Protein AF-A0AAV0Y710-F1 (afdb_monomer_lite)

Radius of gyration: 23.38 Å; chains: 1; bounding box: 49×40×57 Å

Organism: NCBI:txid13131

Secondary structure (DSSP, 8-state):
--PPPPSS-HHHHS------TTSPPPHHHHHHHHHHHHHHHHHHHHHHTT--PPP--TT-EEEEE----TTSS-SSGGGTS-SEEEEEEP--------

pLDDT: mean 75.5, std 13.5, range [42.09, 94.19]

Sequence (98 aa):
MFGEKPKLSITRLINFPKGDPNEAEPKIIQIVMKRSKKKSELRNAYKDRDKKFPQYSVGDSILVKEHRLSSAEDKETHKLFLLYHEPYIIQKCIPTTQ

Foldseek 3Di:
DDDDDDPDDPCNVDDDPPDDPPDPDPVVVVVVVVVVVVVVVVVVCVVCVPDDDDDDDQFDWDWDFDDDDPPDDDPVCVVPDDRTDDTDGHHDDDDDDD

Structure (mmCIF, N/CA/C/O backbone):
data_AF-A0AAV0Y710-F1
#
_entry.id   AF-A0AAV0Y710-F1
#
loop_
_atom_site.group_PDB
_atom_site.id
_atom_site.type_symbol
_atom_site.label_atom_id
_atom_site.label_alt_id
_atom_site.label_comp_id
_atom_site.label_asym_id
_atom_site.label_entity_id
_atom_site.label_seq_id
_atom_site.pdbx_PDB_ins_code
_atom_site.Cartn_x
_atom_site.Cartn_y
_atom_site.Cartn_z
_atom_site.occupancy
_atom_site.B_iso_or_equiv
_atom_site.auth_seq_id
_atom_site.auth_comp_id
_atom_site.auth_asym_id
_atom_site.auth_atom_id
_atom_site.pdbx_PDB_model_num
ATOM 1 N N . MET A 1 1 ? -35.325 -1.982 -24.513 1.00 42.09 1 MET A N 1
ATOM 2 C CA . MET A 1 1 ? -34.921 -2.386 -25.875 1.00 42.09 1 MET A CA 1
ATOM 3 C C . MET A 1 1 ? -33.565 -3.057 -25.772 1.00 42.09 1 MET A C 1
ATOM 5 O O . MET A 1 1 ? -32.622 -2.410 -25.339 1.00 42.09 1 MET A O 1
ATOM 9 N N . PHE A 1 2 ? -33.483 -4.357 -26.047 1.00 52.84 2 PHE A N 1
ATOM 10 C CA . PHE A 1 2 ? -32.220 -5.095 -25.992 1.00 52.84 2 PHE A CA 1
ATOM 11 C C . PHE A 1 2 ? -31.524 -4.952 -27.348 1.00 52.84 2 PHE A C 1
ATOM 13 O O . PHE A 1 2 ? -32.077 -5.372 -28.359 1.00 52.84 2 PHE A O 1
ATOM 20 N N . GLY A 1 3 ? -30.359 -4.301 -27.374 1.00 60.81 3 GLY A N 1
ATOM 21 C CA . GLY A 1 3 ? -29.568 -4.143 -28.593 1.00 60.81 3 GLY A CA 1
ATOM 22 C C . GLY A 1 3 ? -29.102 -5.500 -29.119 1.00 60.81 3 GLY A C 1
ATOM 23 O O . GLY A 1 3 ? -28.619 -6.336 -28.350 1.00 60.81 3 GLY A O 1
ATOM 24 N N . GLU A 1 4 ? -29.270 -5.732 -30.419 1.00 73.38 4 GLU A N 1
ATOM 25 C CA . GLU A 1 4 ? -28.800 -6.950 -31.075 1.00 73.38 4 GLU A CA 1
ATOM 26 C C . GLU A 1 4 ? -27.284 -7.096 -30.904 1.00 73.38 4 GLU A C 1
ATOM 28 O O . GLU A 1 4 ? -26.519 -6.145 -31.080 1.00 73.38 4 GLU A O 1
ATOM 33 N N . LYS A 1 5 ? -26.829 -8.305 -30.555 1.00 68.00 5 LYS A N 1
ATOM 34 C CA . LYS A 1 5 ? -25.394 -8.580 -30.446 1.00 68.00 5 LYS A CA 1
ATOM 35 C C . LYS A 1 5 ? -24.765 -8.468 -31.841 1.00 68.00 5 LYS A C 1
ATOM 37 O O . LYS A 1 5 ? -25.269 -9.101 -32.772 1.00 68.00 5 LYS A O 1
ATOM 42 N N . PRO A 1 6 ? -23.668 -7.710 -32.009 1.00 71.12 6 PRO A N 1
ATOM 43 C CA . PRO A 1 6 ? -23.032 -7.555 -33.310 1.00 71.12 6 PRO A CA 1
ATOM 44 C C . PRO A 1 6 ? -22.614 -8.923 -33.868 1.00 71.12 6 PRO A C 1
ATOM 46 O O . PRO A 1 6 ? -21.975 -9.720 -33.181 1.00 71.12 6 PRO A O 1
ATOM 49 N N . LYS A 1 7 ? -22.976 -9.195 -35.131 1.00 69.50 7 LYS A N 1
ATOM 50 C CA . LYS A 1 7 ? -22.723 -10.479 -35.823 1.00 69.50 7 LYS A CA 1
ATOM 51 C C . LYS A 1 7 ? -21.233 -10.805 -36.002 1.00 69.50 7 LYS A C 1
ATOM 53 O O . LYS A 1 7 ? -20.881 -11.950 -36.285 1.00 69.50 7 LYS A O 1
ATOM 58 N N . LEU A 1 8 ? -20.358 -9.812 -35.858 1.00 67.31 8 LEU A N 1
ATOM 59 C CA . LEU A 1 8 ? -18.917 -9.943 -36.038 1.00 67.31 8 LEU A CA 1
ATOM 60 C C . LEU A 1 8 ? -18.230 -9.860 -34.675 1.00 67.31 8 LEU A C 1
ATOM 62 O O . LEU A 1 8 ? -18.206 -8.804 -34.046 1.00 67.31 8 LEU A O 1
ATOM 66 N N . SER A 1 9 ? -17.665 -10.977 -34.214 1.00 70.81 9 SER A N 1
ATOM 67 C CA . SER A 1 9 ? -16.773 -10.961 -33.058 1.00 70.81 9 SER A CA 1
ATOM 68 C C . SER A 1 9 ? -15.425 -10.372 -33.477 1.00 70.81 9 SER A C 1
ATOM 70 O O . SER A 1 9 ? -14.903 -10.697 -34.542 1.00 70.81 9 SER A O 1
ATOM 72 N N . ILE A 1 10 ? -14.832 -9.528 -32.630 1.00 67.56 10 ILE A N 1
ATOM 73 C CA . ILE A 1 10 ? -13.495 -8.939 -32.851 1.00 67.56 10 ILE A CA 1
ATOM 74 C C . ILE A 1 10 ? -12.442 -10.006 -33.185 1.00 67.56 10 ILE A C 1
ATOM 76 O O . ILE A 1 10 ? -11.578 -9.793 -34.030 1.00 67.56 10 ILE A O 1
ATOM 80 N N . THR A 1 11 ? -12.578 -11.194 -32.599 1.00 67.38 11 THR A N 1
ATOM 81 C CA . THR A 1 11 ? -11.746 -12.372 -32.871 1.00 67.38 11 THR A CA 1
ATOM 82 C C . THR A 1 11 ? -11.800 -12.881 -34.312 1.00 67.38 11 THR A C 1
ATOM 84 O O . THR A 1 11 ? -10.870 -13.558 -34.726 1.00 67.38 11 THR A O 1
ATOM 87 N N . ARG A 1 12 ? -12.855 -12.583 -35.084 1.00 69.31 12 ARG A N 1
ATOM 88 C CA . ARG A 1 12 ? -12.932 -12.898 -36.525 1.00 69.31 12 ARG A CA 1
ATOM 89 C C . ARG A 1 12 ? -12.343 -11.800 -37.408 1.00 69.31 12 ARG A C 1
ATOM 91 O O . ARG A 1 12 ? -11.999 -12.073 -38.549 1.00 69.31 12 ARG A O 1
ATOM 98 N N . LEU A 1 13 ? -12.271 -10.569 -36.902 1.00 73.25 13 LEU A N 1
ATOM 99 C CA . LEU A 1 13 ? -11.770 -9.412 -37.650 1.00 73.25 13 LEU A CA 1
ATOM 100 C C . LEU A 1 13 ? -10.248 -9.280 -37.553 1.00 73.25 13 LEU A C 1
ATOM 102 O O . LEU A 1 13 ? -9.635 -8.651 -38.410 1.00 73.25 13 LEU A O 1
ATOM 106 N N . ILE A 1 14 ? -9.640 -9.864 -36.519 1.00 73.50 14 ILE A N 1
ATOM 107 C CA . ILE A 1 14 ? -8.209 -9.752 -36.252 1.00 73.50 14 ILE A CA 1
ATOM 108 C C . ILE A 1 14 ? -7.623 -11.156 -36.129 1.00 73.50 14 ILE A C 1
ATOM 110 O O . ILE A 1 14 ? -7.959 -11.907 -35.213 1.00 73.50 14 ILE A O 1
ATOM 114 N N . ASN A 1 15 ? -6.710 -11.494 -37.039 1.00 72.62 15 ASN A N 1
ATOM 115 C CA . ASN A 1 15 ? -5.884 -12.686 -36.907 1.00 72.62 15 ASN A CA 1
ATOM 116 C C . ASN A 1 15 ? -4.818 -12.417 -35.846 1.00 72.62 15 ASN A C 1
ATOM 118 O O . ASN A 1 15 ? -3.792 -11.797 -36.125 1.00 72.62 15 ASN A O 1
ATOM 122 N N . PHE A 1 16 ? -5.064 -12.876 -34.621 1.00 68.44 16 PHE A N 1
ATOM 123 C CA . PHE A 1 16 ? -4.013 -12.917 -33.615 1.00 68.44 16 PHE A CA 1
ATOM 124 C C . PHE A 1 16 ? -2.944 -13.922 -34.061 1.00 68.44 16 PHE A C 1
ATOM 126 O O . PHE A 1 16 ? -3.302 -15.019 -34.509 1.00 68.44 16 PHE A O 1
ATOM 133 N N . PRO A 1 17 ? -1.648 -13.576 -33.967 1.00 70.75 17 PRO A N 1
ATOM 134 C CA . PRO A 1 17 ? -0.595 -14.535 -34.248 1.00 70.75 17 PRO A CA 1
ATOM 135 C C . PRO A 1 17 ? -0.794 -15.738 -33.324 1.00 70.75 17 PRO A C 1
ATOM 137 O O . PRO A 1 17 ? -0.895 -15.590 -32.105 1.00 70.75 17 PRO A O 1
ATOM 140 N N . LYS A 1 18 ? -0.911 -16.929 -33.916 1.00 68.06 18 LYS A N 1
ATOM 141 C CA . LYS A 1 18 ? -0.930 -18.187 -33.172 1.00 68.06 18 LYS A CA 1
ATOM 142 C C . LYS A 1 18 ? 0.491 -18.397 -32.662 1.00 68.06 18 LYS A C 1
ATOM 144 O O . LYS A 1 18 ? 1.310 -18.952 -33.380 1.00 68.06 18 LYS A O 1
ATOM 149 N N . GLY A 1 19 ? 0.798 -17.848 -31.489 1.00 61.56 19 GLY A N 1
ATOM 150 C CA . GLY A 1 19 ? 2.077 -18.094 -30.838 1.00 61.56 19 GLY A CA 1
ATOM 151 C C . GLY A 1 19 ? 2.207 -19.589 -30.587 1.00 61.56 19 GLY A C 1
ATOM 152 O O . GLY A 1 19 ? 1.300 -20.190 -30.005 1.00 61.56 19 GLY A O 1
ATOM 153 N N . ASP A 1 20 ? 3.291 -20.190 -31.064 1.00 66.12 20 ASP A N 1
ATOM 154 C CA . ASP A 1 20 ? 3.622 -21.560 -30.699 1.00 66.12 20 ASP A CA 1
ATOM 155 C C . ASP A 1 20 ? 3.906 -21.553 -29.185 1.00 66.12 20 ASP A C 1
ATOM 157 O O . ASP A 1 20 ? 4.747 -20.768 -28.738 1.00 66.12 20 ASP A O 1
ATOM 161 N N . PRO A 1 21 ? 3.236 -22.364 -28.346 1.00 62.66 21 PRO A N 1
ATOM 162 C CA . PRO A 1 21 ? 3.485 -22.374 -26.900 1.00 62.66 21 PRO A CA 1
ATOM 163 C C . PRO A 1 21 ? 4.925 -22.778 -26.539 1.00 62.66 21 PRO A C 1
ATOM 165 O O . PRO A 1 21 ? 5.330 -22.640 -25.388 1.00 62.66 21 PRO A O 1
ATOM 168 N N . ASN A 1 22 ? 5.687 -23.276 -27.519 1.00 58.72 22 ASN A N 1
ATOM 169 C CA . ASN A 1 22 ? 7.087 -23.665 -27.402 1.00 58.72 22 ASN A CA 1
ATOM 170 C C . ASN A 1 22 ? 8.068 -22.599 -27.935 1.00 58.72 22 ASN A C 1
ATOM 172 O O . ASN A 1 22 ? 9.284 -22.785 -27.857 1.00 58.72 22 ASN A O 1
ATOM 176 N N . GLU A 1 23 ? 7.571 -21.490 -28.490 1.00 63.94 23 GLU A N 1
ATOM 177 C CA . GLU A 1 23 ? 8.412 -20.396 -28.966 1.00 63.94 23 GLU A CA 1
ATOM 178 C C . GLU A 1 23 ? 8.809 -19.525 -27.769 1.00 63.94 23 GLU A C 1
ATOM 180 O O . GLU A 1 23 ? 7.979 -18.872 -27.134 1.00 63.94 23 GLU A O 1
ATOM 185 N N . ALA A 1 24 ? 10.094 -19.554 -27.407 1.00 64.69 24 ALA A N 1
ATOM 186 C CA . ALA A 1 24 ? 10.609 -18.738 -26.316 1.00 64.69 24 ALA A CA 1
ATOM 187 C C . ALA A 1 24 ? 10.268 -17.262 -26.566 1.00 64.69 24 ALA A C 1
ATOM 189 O O . ALA A 1 24 ? 10.583 -16.734 -27.636 1.00 64.69 24 ALA A O 1
ATOM 190 N N . GLU A 1 25 ? 9.661 -16.593 -25.574 1.00 63.75 25 GLU A N 1
ATOM 191 C CA . GLU A 1 25 ? 9.324 -15.172 -25.689 1.00 63.75 25 GLU A CA 1
ATOM 192 C C . GLU A 1 25 ? 10.528 -14.388 -26.230 1.00 63.75 25 GLU A C 1
ATOM 194 O O . GLU A 1 25 ? 11.642 -14.534 -25.700 1.00 63.75 25 GLU A O 1
ATOM 199 N N . PRO A 1 26 ? 10.346 -13.545 -27.262 1.00 69.00 26 PRO A N 1
ATOM 200 C CA . PRO A 1 26 ? 11.453 -12.821 -27.857 1.00 69.00 26 PRO A CA 1
ATOM 201 C C . PRO A 1 26 ? 12.179 -12.037 -26.764 1.00 69.00 26 PRO A C 1
ATOM 203 O O . PRO A 1 26 ? 11.554 -11.337 -25.966 1.00 69.00 26 PRO A O 1
ATOM 206 N N . LYS A 1 27 ? 13.516 -12.139 -26.728 1.00 71.06 27 LYS A N 1
ATOM 207 C CA . LYS A 1 27 ? 14.390 -11.569 -25.677 1.00 71.06 27 LYS A CA 1
ATOM 208 C C . LYS A 1 27 ? 14.047 -10.116 -25.308 1.00 71.06 27 LYS A C 1
ATOM 210 O O . LYS A 1 27 ? 14.244 -9.702 -24.168 1.00 71.06 27 LYS A O 1
ATOM 215 N N . ILE A 1 28 ? 13.509 -9.349 -26.257 1.00 75.38 28 ILE A N 1
ATOM 216 C CA . ILE A 1 28 ? 13.032 -7.974 -26.075 1.00 75.38 28 ILE A CA 1
ATOM 217 C C . ILE A 1 28 ? 11.893 -7.891 -25.043 1.00 75.38 28 ILE A C 1
ATOM 219 O O . ILE A 1 28 ? 11.964 -7.050 -24.148 1.00 75.38 28 ILE A O 1
ATOM 223 N N . ILE A 1 29 ? 10.884 -8.767 -25.112 1.00 79.25 29 ILE A N 1
ATOM 224 C CA . ILE A 1 29 ? 9.743 -8.790 -24.179 1.00 79.25 29 ILE A CA 1
ATOM 225 C C . ILE A 1 29 ? 10.237 -9.060 -22.756 1.00 79.25 29 ILE A C 1
ATOM 227 O O . ILE A 1 29 ? 9.934 -8.295 -21.837 1.00 79.25 29 ILE A O 1
ATOM 231 N N . GLN A 1 30 ? 11.118 -10.047 -22.590 1.00 79.44 30 GLN A N 1
ATOM 232 C CA . GLN A 1 30 ? 11.720 -10.361 -21.293 1.00 79.44 30 GLN A CA 1
ATOM 233 C C . GLN A 1 30 ? 12.520 -9.181 -20.716 1.00 79.44 30 GLN A C 1
ATOM 235 O O . GLN A 1 30 ? 12.460 -8.905 -19.514 1.00 79.44 30 GLN A O 1
ATOM 240 N N . ILE A 1 31 ? 13.264 -8.449 -21.555 1.00 84.88 31 ILE A N 1
ATOM 241 C CA . ILE A 1 31 ? 14.003 -7.247 -21.137 1.00 84.88 31 ILE A CA 1
ATOM 242 C C . ILE A 1 31 ? 13.039 -6.148 -20.681 1.00 84.88 31 ILE A C 1
ATOM 244 O O . ILE A 1 31 ? 13.271 -5.523 -19.642 1.00 84.88 31 ILE A O 1
ATOM 248 N N . VAL A 1 32 ? 11.961 -5.907 -21.432 1.00 88.81 32 VAL A N 1
ATOM 249 C CA . VAL A 1 32 ? 10.946 -4.901 -21.087 1.00 88.81 32 VAL A CA 1
ATOM 250 C C . VAL A 1 32 ? 10.266 -5.261 -19.767 1.00 88.81 32 VAL A C 1
ATOM 252 O O . VAL A 1 32 ? 10.195 -4.410 -18.880 1.00 88.81 32 VAL A O 1
ATOM 255 N N . MET A 1 33 ? 9.866 -6.520 -19.577 1.00 86.50 33 MET A N 1
ATOM 256 C CA . MET A 1 33 ? 9.286 -7.010 -18.323 1.00 86.50 33 MET A CA 1
ATOM 257 C C . MET A 1 33 ? 10.219 -6.777 -17.131 1.00 86.50 33 MET A C 1
ATOM 259 O O . MET A 1 33 ? 9.813 -6.183 -16.129 1.00 86.50 33 MET A O 1
ATOM 263 N N . LYS A 1 34 ? 11.494 -7.170 -17.254 1.00 90.75 34 LYS A N 1
ATOM 264 C CA . LYS A 1 34 ? 12.502 -6.977 -16.198 1.00 90.75 34 LYS A CA 1
ATOM 265 C C . LYS A 1 34 ? 12.697 -5.499 -15.857 1.00 90.75 34 LYS A C 1
ATOM 267 O O . LYS A 1 34 ? 12.733 -5.134 -14.682 1.00 90.75 34 LYS A O 1
ATOM 272 N N . ARG A 1 35 ? 12.790 -4.626 -16.867 1.00 92.12 35 ARG A N 1
ATOM 273 C CA . ARG A 1 35 ? 12.944 -3.173 -16.669 1.00 92.12 35 ARG A CA 1
ATOM 274 C C . ARG A 1 35 ? 11.724 -2.560 -15.988 1.00 92.12 35 ARG A C 1
ATOM 276 O O . ARG A 1 35 ? 11.888 -1.743 -15.082 1.00 92.12 35 ARG A O 1
ATOM 283 N N . SER A 1 36 ? 10.523 -2.955 -16.400 1.00 91.56 36 SER A N 1
ATOM 284 C CA . SER A 1 36 ? 9.269 -2.489 -15.807 1.00 91.56 36 SER A CA 1
ATOM 285 C C . SER A 1 36 ? 9.155 -2.896 -14.342 1.00 91.56 36 SER A C 1
ATOM 287 O O . SER A 1 36 ? 8.869 -2.039 -13.502 1.00 91.56 36 SER A O 1
ATOM 289 N N . LYS A 1 37 ? 9.473 -4.158 -14.018 1.00 92.06 37 LYS A N 1
ATOM 290 C CA . LYS A 1 37 ? 9.498 -4.658 -12.638 1.00 92.06 37 LYS A CA 1
ATOM 291 C C . LYS A 1 37 ? 10.489 -3.867 -11.781 1.00 92.06 37 LYS A C 1
ATOM 293 O O . LYS A 1 37 ? 10.076 -3.259 -10.797 1.00 92.06 37 LYS A O 1
ATOM 298 N N . LYS A 1 38 ? 11.741 -3.731 -12.237 1.00 93.31 38 LYS A N 1
ATOM 299 C CA . LYS A 1 38 ? 12.787 -2.973 -11.528 1.00 93.31 38 LYS A CA 1
ATOM 300 C C . LYS A 1 38 ? 12.394 -1.515 -11.275 1.00 93.31 38 LYS A C 1
ATOM 302 O O . LYS A 1 38 ? 12.608 -0.986 -10.190 1.00 93.31 38 LYS A O 1
ATOM 307 N N . LYS A 1 39 ? 11.796 -0.841 -12.265 1.00 93.06 39 LYS A N 1
ATOM 308 C CA . LYS A 1 39 ? 11.301 0.535 -12.085 1.00 93.06 39 LYS A CA 1
ATOM 309 C C . LYS A 1 39 ? 10.163 0.606 -11.069 1.00 93.06 39 LYS A C 1
ATOM 311 O O . LYS A 1 39 ? 10.085 1.580 -10.326 1.00 93.06 39 LYS A O 1
ATOM 316 N N . SER A 1 40 ? 9.275 -0.386 -11.051 1.00 88.19 40 SER A N 1
ATOM 317 C CA . SER A 1 40 ? 8.192 -0.446 -10.071 1.00 88.19 40 SER A CA 1
ATOM 318 C C . SER A 1 40 ? 8.720 -0.650 -8.655 1.00 88.19 40 SER A C 1
ATOM 320 O O . SER A 1 40 ? 8.319 0.083 -7.757 1.00 88.19 40 SER A O 1
ATOM 322 N N . GLU A 1 41 ? 9.662 -1.574 -8.476 1.00 90.62 41 GLU A N 1
ATOM 323 C CA . GLU A 1 41 ? 10.336 -1.823 -7.198 1.00 90.62 41 GLU A CA 1
ATOM 324 C C . GLU A 1 41 ? 11.040 -0.565 -6.689 1.00 90.62 41 GLU A C 1
ATOM 326 O O . GLU A 1 41 ? 10.831 -0.174 -5.547 1.00 90.62 41 GLU A O 1
ATOM 331 N N . LEU A 1 42 ? 11.782 0.138 -7.554 1.00 92.31 42 LEU A N 1
ATOM 332 C CA . LEU A 1 42 ? 12.423 1.407 -7.197 1.00 92.31 42 LEU A CA 1
ATOM 333 C C . LEU A 1 42 ? 11.405 2.462 -6.753 1.00 92.31 42 LEU A C 1
ATOM 335 O O . LEU A 1 42 ? 11.598 3.105 -5.727 1.00 92.31 42 LEU A O 1
ATOM 339 N N . ARG A 1 43 ? 10.298 2.636 -7.489 1.00 88.50 43 ARG A N 1
ATOM 340 C CA . ARG A 1 43 ? 9.240 3.582 -7.093 1.00 88.50 43 ARG A CA 1
ATOM 341 C C . ARG A 1 43 ? 8.622 3.220 -5.747 1.00 88.50 43 ARG A C 1
ATOM 343 O O . ARG A 1 43 ? 8.323 4.126 -4.977 1.00 88.50 43 ARG A O 1
ATOM 350 N N . ASN A 1 44 ? 8.418 1.934 -5.477 1.00 87.19 44 ASN A N 1
ATOM 351 C CA . ASN A 1 44 ? 7.882 1.477 -4.199 1.00 87.19 44 ASN A CA 1
ATOM 352 C C . ASN A 1 44 ? 8.893 1.732 -3.074 1.00 87.19 44 ASN A C 1
ATOM 354 O O . ASN A 1 44 ? 8.544 2.372 -2.092 1.00 87.19 44 ASN A O 1
ATOM 358 N N . ALA A 1 45 ? 10.166 1.386 -3.277 1.00 87.50 45 ALA A N 1
ATOM 359 C CA . ALA A 1 45 ? 11.232 1.649 -2.314 1.00 87.50 45 ALA A CA 1
ATOM 360 C C . ALA A 1 45 ? 11.356 3.145 -1.972 1.00 87.50 45 ALA A C 1
ATOM 362 O O . ALA A 1 45 ? 11.444 3.501 -0.801 1.00 87.50 45 ALA A O 1
ATOM 363 N N . TYR A 1 46 ? 11.292 4.039 -2.967 1.00 87.69 46 TYR A N 1
ATOM 364 C CA . TYR A 1 46 ? 11.284 5.485 -2.712 1.00 87.69 46 TYR A CA 1
ATOM 365 C C . TYR A 1 46 ? 10.049 5.946 -1.941 1.00 87.69 46 TYR A C 1
ATOM 367 O O . TYR A 1 46 ? 10.163 6.797 -1.065 1.00 87.69 46 TYR A O 1
ATOM 375 N N . LYS A 1 47 ? 8.871 5.396 -2.257 1.00 83.62 47 LYS A N 1
ATOM 376 C CA . LYS A 1 47 ? 7.638 5.709 -1.530 1.00 83.62 47 LYS A CA 1
ATOM 377 C C . LYS A 1 47 ? 7.690 5.232 -0.083 1.00 83.62 47 LYS A C 1
ATOM 379 O O . LYS A 1 47 ? 7.052 5.859 0.753 1.00 83.62 47 LYS A O 1
ATOM 384 N N . ASP A 1 48 ? 8.387 4.138 0.194 1.00 87.69 48 ASP A N 1
ATOM 385 C CA . ASP A 1 48 ? 8.336 3.453 1.486 1.00 87.69 48 ASP A CA 1
ATOM 386 C C . ASP A 1 48 ? 9.532 3.769 2.39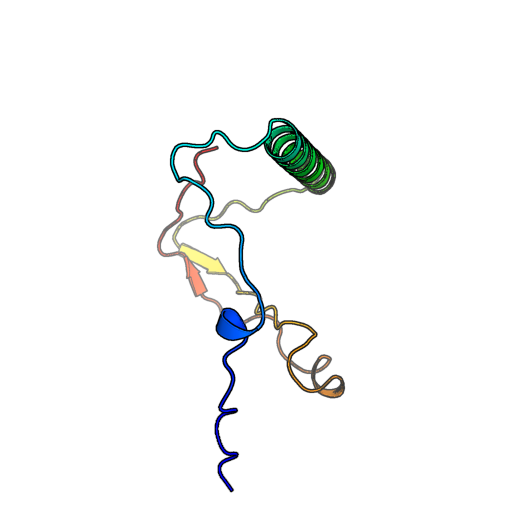5 1.00 87.69 48 ASP A C 1
ATOM 388 O O . ASP A 1 48 ? 9.465 3.473 3.584 1.00 87.69 48 ASP A O 1
ATOM 392 N N . ARG A 1 49 ? 10.576 4.431 1.871 1.00 83.38 49 ARG A N 1
ATOM 393 C CA . ARG A 1 49 ? 11.848 4.727 2.558 1.00 83.38 49 ARG A CA 1
ATOM 394 C C . ARG A 1 49 ? 11.694 5.284 3.977 1.00 83.38 49 ARG A C 1
ATOM 396 O O . ARG A 1 49 ? 12.427 4.858 4.860 1.00 83.38 49 ARG A O 1
ATOM 403 N N . ASP A 1 50 ? 10.738 6.187 4.187 1.00 83.62 50 ASP A N 1
ATOM 404 C CA . ASP A 1 50 ? 10.525 6.869 5.474 1.00 83.62 50 ASP A CA 1
ATOM 405 C C . ASP A 1 50 ? 9.129 6.604 6.064 1.00 83.62 50 ASP A C 1
ATOM 407 O O . ASP A 1 50 ? 8.680 7.289 6.987 1.00 83.62 50 ASP A O 1
ATOM 411 N N . LYS A 1 51 ? 8.402 5.613 5.532 1.00 84.25 51 LYS A N 1
ATOM 412 C CA . LYS A 1 51 ? 7.07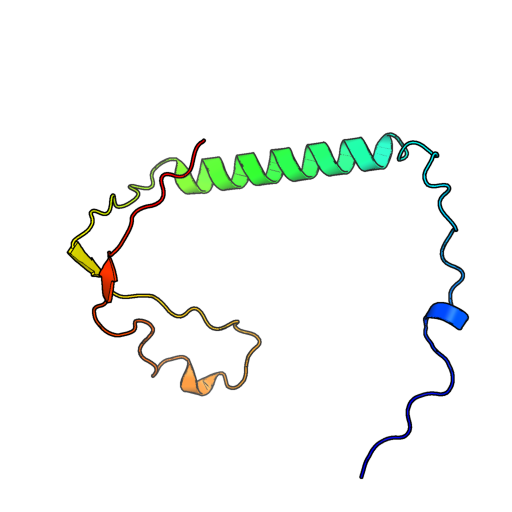7 5.267 6.051 1.00 84.25 51 LYS A CA 1
ATOM 413 C C . LYS A 1 51 ? 7.200 4.397 7.292 1.00 84.25 51 LYS A C 1
ATOM 415 O O . LYS A 1 51 ? 7.815 3.335 7.279 1.00 84.25 51 LYS A O 1
ATOM 420 N N . LYS A 1 52 ? 6.512 4.810 8.354 1.00 82.00 52 LYS A N 1
ATOM 421 C CA . LYS A 1 52 ? 6.237 3.956 9.510 1.00 82.00 52 LYS A CA 1
ATOM 422 C C . LYS A 1 52 ? 4.984 3.144 9.208 1.00 82.00 52 LYS A C 1
ATOM 424 O O . LYS A 1 52 ? 3.884 3.692 9.189 1.00 82.00 52 LYS A O 1
ATOM 429 N N . PHE A 1 53 ? 5.158 1.857 8.932 1.00 82.31 53 PHE A N 1
ATOM 430 C CA . PHE A 1 53 ? 4.031 0.948 8.764 1.00 82.31 53 PHE A CA 1
ATOM 431 C C . PHE A 1 53 ? 3.472 0.572 10.143 1.00 82.31 53 PHE A C 1
ATOM 433 O O . PHE A 1 53 ? 4.252 0.161 11.006 1.00 82.31 53 PHE A O 1
ATOM 440 N N . PRO A 1 54 ? 2.159 0.720 10.381 1.00 83.38 54 PRO A N 1
ATOM 441 C CA . PRO A 1 54 ? 1.547 0.256 11.617 1.00 83.38 54 PRO A CA 1
ATOM 442 C C . PRO A 1 54 ? 1.671 -1.269 11.718 1.00 83.38 54 PRO A C 1
ATOM 444 O O . PRO A 1 54 ? 1.438 -1.987 10.744 1.00 83.38 54 PRO A O 1
ATOM 447 N N . GLN A 1 55 ? 2.055 -1.754 12.896 1.00 87.00 55 GLN A N 1
ATOM 448 C CA . GLN A 1 55 ? 1.977 -3.170 13.240 1.00 87.00 55 GLN A CA 1
ATOM 449 C C . GLN A 1 55 ? 0.642 -3.424 13.928 1.00 87.00 55 GLN A C 1
ATOM 451 O O . GLN A 1 55 ? 0.218 -2.627 14.762 1.00 87.00 55 GLN A O 1
ATOM 456 N N . TYR A 1 56 ? -0.001 -4.527 13.563 1.00 89.19 56 TYR A N 1
ATOM 457 C CA . TYR A 1 56 ? -1.325 -4.883 14.046 1.00 89.19 56 TYR A CA 1
ATOM 458 C C . TYR A 1 56 ? -1.286 -6.201 14.808 1.00 89.19 56 TYR A C 1
ATOM 460 O O . TYR A 1 56 ? -0.608 -7.146 14.391 1.00 89.19 56 TYR A O 1
ATOM 468 N N . SER A 1 57 ? -2.064 -6.270 15.879 1.00 91.31 57 SER A N 1
ATOM 469 C CA . SER A 1 57 ? -2.248 -7.455 16.707 1.00 91.31 57 SER A CA 1
ATOM 470 C C . SER A 1 57 ? -3.687 -7.959 16.634 1.00 91.31 57 SER A C 1
ATOM 472 O O . SER A 1 57 ? -4.626 -7.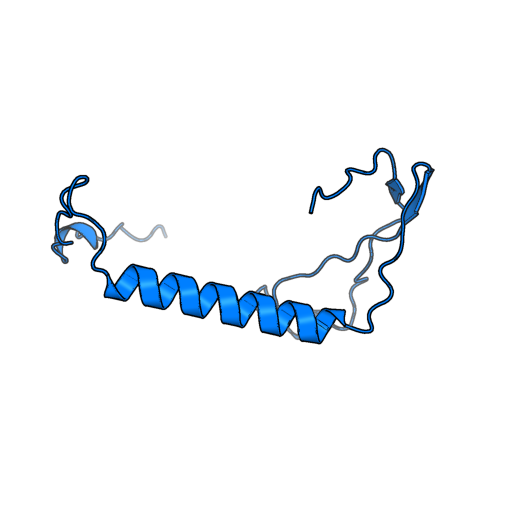224 16.327 1.00 91.31 57 SER A O 1
ATOM 474 N N . VAL A 1 58 ? -3.869 -9.249 16.918 1.00 93.75 58 VAL A N 1
ATOM 475 C CA . VAL A 1 58 ? -5.208 -9.833 17.064 1.00 93.75 58 VAL A CA 1
ATOM 476 C C . VAL A 1 58 ? -5.904 -9.166 18.250 1.00 93.75 58 VAL A C 1
ATOM 478 O O . VAL A 1 58 ? -5.325 -9.077 19.329 1.00 93.75 58 VAL A O 1
ATOM 481 N N . GLY A 1 59 ? -7.140 -8.710 18.045 1.00 92.31 59 GLY A N 1
ATOM 482 C CA . GLY A 1 59 ? -7.920 -7.965 19.036 1.00 92.31 59 GLY A CA 1
ATOM 483 C C . GLY A 1 59 ? -7.900 -6.443 18.863 1.00 92.31 59 GLY A C 1
ATOM 484 O O . GLY A 1 59 ? -8.736 -5.776 19.469 1.00 92.31 59 GLY A O 1
ATOM 485 N N . ASP A 1 60 ? -7.026 -5.889 18.016 1.00 91.94 60 ASP A N 1
ATOM 486 C CA . ASP A 1 60 ? -7.013 -4.446 17.755 1.00 91.94 60 ASP A CA 1
ATOM 487 C C . ASP A 1 60 ? -8.294 -4.003 17.035 1.00 91.94 60 ASP A C 1
ATOM 489 O O . ASP A 1 60 ? -8.777 -4.677 16.118 1.00 91.94 60 ASP A O 1
ATOM 493 N N . SER A 1 61 ? -8.816 -2.842 17.438 1.00 92.50 61 SER A N 1
ATOM 494 C CA . SER A 1 61 ? -9.936 -2.174 16.775 1.00 92.50 61 SER A CA 1
ATOM 495 C C . SER A 1 61 ? -9.418 -1.264 15.663 1.00 92.50 61 SER A C 1
ATOM 497 O O . SER A 1 61 ? -8.604 -0.371 15.910 1.00 92.50 61 SER A O 1
ATOM 499 N N . ILE A 1 62 ? -9.877 -1.492 14.433 1.00 89.69 62 ILE A N 1
ATOM 500 C CA . ILE A 1 62 ? -9.441 -0.765 13.240 1.00 89.69 62 ILE A CA 1
ATOM 501 C C . ILE A 1 62 ? -10.621 -0.243 12.429 1.00 89.69 62 ILE A C 1
ATOM 503 O O . ILE A 1 62 ? -11.670 -0.870 12.335 1.00 89.69 62 ILE A O 1
ATOM 507 N N . LEU A 1 63 ? -10.404 0.891 11.772 1.00 89.75 63 LEU A N 1
ATOM 508 C CA . LEU A 1 63 ? -11.319 1.430 10.775 1.00 89.75 63 LEU A CA 1
ATOM 509 C C . LEU A 1 63 ? -10.816 1.063 9.378 1.00 89.75 63 LEU A C 1
ATOM 511 O O . LEU A 1 63 ? -9.641 1.273 9.060 1.00 89.75 63 LEU A O 1
ATOM 515 N N . VAL A 1 64 ? -11.695 0.543 8.522 1.00 84.00 64 VAL A N 1
ATOM 516 C CA . VAL A 1 64 ? -11.324 0.142 7.157 1.00 84.00 64 VAL A CA 1
ATOM 517 C C . VAL A 1 64 ? -11.688 1.247 6.181 1.00 84.00 64 VAL A C 1
ATOM 519 O O . VAL A 1 64 ? -12.850 1.633 6.077 1.00 84.00 64 VAL A O 1
ATOM 522 N N . LYS A 1 65 ? -10.688 1.743 5.443 1.00 82.62 65 LYS A N 1
ATOM 523 C CA . LYS A 1 65 ? -10.904 2.751 4.406 1.00 82.62 65 LYS A CA 1
ATOM 524 C C . LYS A 1 65 ? -11.503 2.114 3.152 1.00 82.62 65 LYS A C 1
ATOM 526 O O . LYS A 1 65 ? -10.824 1.331 2.490 1.00 82.62 65 LYS A O 1
ATOM 531 N N . GLU A 1 66 ? -12.713 2.502 2.765 1.00 75.62 66 GLU A N 1
ATOM 532 C CA . GLU A 1 66 ? -13.242 2.185 1.439 1.00 75.62 66 GLU A CA 1
ATOM 533 C C . GLU A 1 66 ? -12.678 3.190 0.428 1.00 75.62 66 GLU A C 1
ATOM 535 O O . GLU A 1 66 ? -12.923 4.394 0.497 1.00 75.62 66 GLU A O 1
ATOM 540 N N . HIS A 1 67 ? -11.881 2.701 -0.522 1.00 68.94 67 HIS A N 1
ATOM 541 C CA . HIS A 1 67 ? -11.409 3.516 -1.634 1.00 68.94 67 HIS A CA 1
ATOM 542 C C . HIS A 1 67 ? -12.220 3.193 -2.889 1.00 68.94 67 HIS A C 1
ATOM 544 O O . HIS A 1 67 ? -11.919 2.236 -3.605 1.00 68.94 67 HIS A O 1
ATOM 550 N N . ARG A 1 68 ? -13.228 4.015 -3.189 1.00 64.31 68 ARG A N 1
ATOM 551 C CA . ARG A 1 68 ? -13.958 3.927 -4.459 1.00 64.31 68 ARG A CA 1
ATOM 552 C C . ARG A 1 68 ? -13.090 4.428 -5.611 1.00 64.31 68 ARG A C 1
ATOM 554 O O . ARG A 1 68 ? -12.315 5.373 -5.460 1.00 64.31 68 ARG A O 1
ATOM 561 N N . LEU A 1 69 ? -13.172 3.757 -6.759 1.00 63.12 69 LEU A N 1
ATOM 562 C CA . LEU A 1 69 ? -12.483 4.203 -7.968 1.00 63.12 69 LEU A CA 1
ATOM 563 C C . LEU A 1 69 ? -13.066 5.552 -8.388 1.00 63.12 69 LEU A C 1
ATOM 565 O O . LEU A 1 69 ? -14.278 5.691 -8.490 1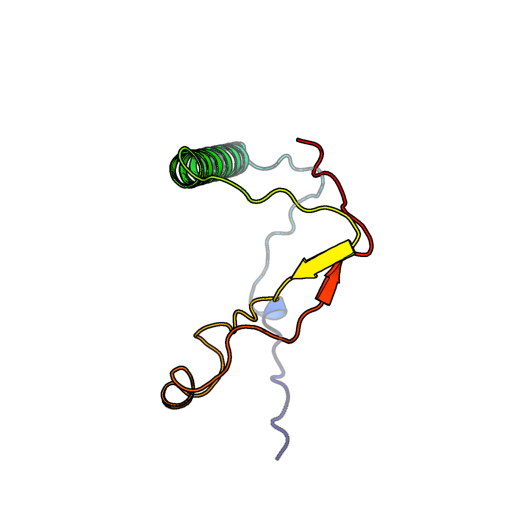.00 63.12 69 LEU A O 1
ATOM 569 N N . SER A 1 70 ? -12.206 6.520 -8.692 1.00 55.16 70 SER A N 1
ATOM 570 C CA . SER A 1 70 ? -12.596 7.867 -9.140 1.00 55.16 70 SER A CA 1
ATOM 571 C C . SER A 1 70 ? -13.365 7.892 -10.470 1.00 55.16 70 SER A C 1
ATOM 573 O O . SER A 1 70 ? -13.850 8.941 -10.886 1.00 55.16 70 SER A O 1
ATOM 575 N N . SER A 1 71 ? -13.452 6.749 -11.156 1.00 58.69 71 SER A N 1
ATOM 576 C CA . SER A 1 71 ? -14.264 6.528 -12.353 1.00 58.69 71 SER A CA 1
ATOM 577 C C . SER A 1 71 ? -15.693 6.061 -12.053 1.00 58.69 71 SER A C 1
ATOM 579 O O . SER A 1 71 ? -16.488 5.960 -12.982 1.00 58.69 71 SER A O 1
ATOM 581 N N . ALA A 1 72 ? -16.005 5.711 -10.802 1.00 57.88 72 ALA A N 1
ATOM 582 C CA . ALA A 1 72 ? -17.341 5.313 -10.383 1.00 57.88 72 ALA A CA 1
ATOM 583 C C . ALA A 1 72 ? -18.150 6.567 -10.015 1.00 57.88 72 ALA A C 1
ATOM 585 O O . ALA A 1 72 ? -17.729 7.356 -9.177 1.00 57.88 72 ALA A O 1
ATOM 586 N N . GLU A 1 73 ? -19.256 6.727 -10.737 1.00 55.22 73 GLU A N 1
ATOM 587 C CA . GLU A 1 73 ? -20.398 7.633 -10.578 1.00 55.22 73 GLU A CA 1
ATOM 588 C C . GLU A 1 73 ? -20.356 8.731 -9.491 1.00 55.22 73 GLU A C 1
ATOM 590 O O . GLU A 1 73 ? -20.255 8.485 -8.293 1.00 55.22 73 GLU A O 1
ATOM 595 N N . ASP A 1 74 ? -20.564 9.947 -10.003 1.00 57.53 74 ASP A N 1
ATOM 596 C CA . ASP A 1 74 ? -20.977 11.191 -9.353 1.00 57.53 74 ASP A CA 1
ATOM 597 C C . ASP A 1 74 ? -19.951 11.952 -8.482 1.00 57.53 74 ASP A C 1
ATOM 599 O O . ASP A 1 74 ? -19.609 11.601 -7.353 1.00 57.53 74 ASP A O 1
ATOM 603 N N . LYS A 1 75 ? -19.434 13.059 -9.035 1.00 58.31 75 LYS A N 1
ATOM 604 C CA . LYS A 1 75 ? -18.347 13.874 -8.454 1.00 58.31 75 LYS A CA 1
ATOM 605 C C . LYS A 1 75 ? -18.801 14.730 -7.268 1.00 58.31 75 LYS A C 1
ATOM 607 O O . LYS A 1 75 ? -17.957 15.124 -6.464 1.00 58.31 75 LYS A O 1
ATOM 612 N N . GLU A 1 76 ? -20.097 15.020 -7.148 1.00 57.59 76 GLU A N 1
ATOM 613 C CA . GLU A 1 76 ? -20.637 15.878 -6.081 1.00 57.59 76 GLU A CA 1
ATOM 614 C C . GLU A 1 76 ? -20.665 15.178 -4.719 1.00 57.59 76 GLU A C 1
ATOM 616 O O . GLU A 1 76 ? -20.435 15.798 -3.680 1.00 57.59 76 GLU A O 1
ATOM 621 N N . THR A 1 77 ? -20.842 13.862 -4.708 1.00 53.66 77 THR A N 1
ATOM 622 C CA . THR A 1 77 ? -21.019 13.078 -3.483 1.00 53.66 77 THR A CA 1
ATOM 623 C C . THR A 1 77 ? -19.698 12.675 -2.809 1.00 53.66 77 THR A C 1
ATOM 625 O O . THR A 1 77 ? -19.676 12.291 -1.641 1.00 53.66 77 THR A O 1
ATOM 628 N N . HIS A 1 78 ? -18.561 12.838 -3.495 1.00 53.94 78 HIS A N 1
ATOM 629 C CA . HIS A 1 78 ? -17.226 12.443 -3.018 1.00 53.94 78 HIS A CA 1
ATOM 630 C C . HIS A 1 78 ? -16.774 13.155 -1.732 1.00 53.94 78 HIS A C 1
ATOM 632 O O . HIS A 1 78 ? -15.918 12.644 -1.012 1.00 53.94 78 HIS A O 1
ATOM 638 N N . LYS A 1 79 ? -17.319 14.342 -1.443 1.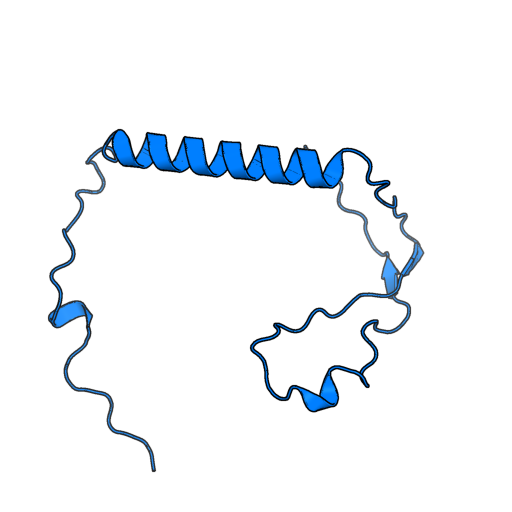00 58.69 79 LYS A N 1
ATOM 639 C CA . LYS A 1 79 ? -16.914 15.165 -0.293 1.00 58.69 79 LYS A CA 1
ATOM 640 C C . LYS A 1 79 ? -17.716 14.870 0.982 1.00 58.69 79 LYS A C 1
ATOM 642 O O . LYS A 1 79 ? -17.343 15.367 2.040 1.00 58.69 79 LYS A O 1
ATOM 647 N N . LEU A 1 80 ? -18.802 14.095 0.879 1.00 55.91 80 LEU A N 1
ATOM 648 C CA . LEU A 1 80 ? -19.805 13.933 1.940 1.00 55.91 80 LEU A CA 1
ATOM 649 C C . LEU A 1 80 ? -19.890 12.515 2.525 1.00 55.91 80 LEU A C 1
ATOM 651 O O . LEU A 1 80 ? -20.597 12.320 3.510 1.00 55.91 80 LEU A O 1
ATOM 655 N N . PHE A 1 81 ? -19.175 11.533 1.971 1.00 59.59 81 PHE A N 1
ATOM 656 C CA . PHE A 1 81 ? -19.234 10.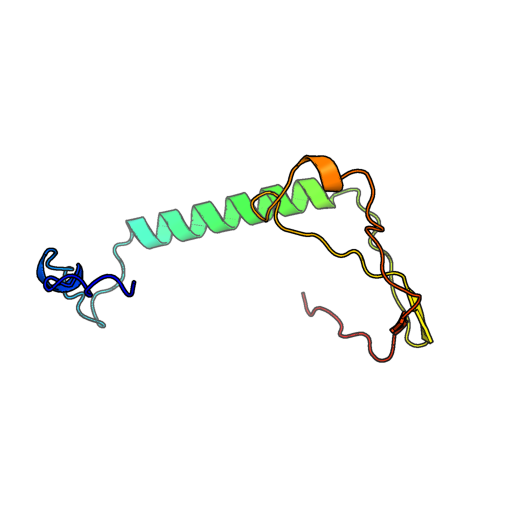157 2.466 1.00 59.59 81 PHE A CA 1
ATOM 657 C C . PHE A 1 81 ? -18.097 9.808 3.427 1.00 59.59 81 PHE A C 1
ATOM 659 O O . PHE A 1 81 ? -16.933 10.156 3.214 1.00 59.59 81 PHE A O 1
ATOM 666 N N . LEU A 1 82 ? -18.461 9.075 4.483 1.00 60.03 82 LEU A N 1
ATOM 667 C CA . LEU A 1 82 ? -17.540 8.428 5.411 1.00 60.03 82 LEU A CA 1
ATOM 668 C C . LEU A 1 82 ? -16.609 7.499 4.623 1.00 60.03 82 LEU A C 1
ATOM 670 O O . LEU A 1 82 ? -17.036 6.498 4.058 1.00 60.03 82 LEU A O 1
ATOM 674 N N . LEU A 1 83 ? -15.323 7.849 4.578 1.00 71.69 83 LEU A N 1
ATOM 675 C CA . LEU A 1 83 ? -14.291 7.043 3.917 1.00 71.69 83 LEU A CA 1
ATOM 676 C C . LEU A 1 83 ? -13.939 5.782 4.707 1.00 71.69 83 LEU A C 1
ATOM 678 O O . LEU A 1 83 ? -13.267 4.907 4.173 1.00 71.69 83 LEU A O 1
ATOM 682 N N . TYR A 1 84 ? -14.328 5.732 5.978 1.00 78.69 84 TYR A N 1
ATOM 683 C CA . TYR A 1 84 ? -13.978 4.688 6.922 1.00 78.69 84 TYR A CA 1
ATOM 684 C C . TYR A 1 84 ? -15.244 4.032 7.450 1.00 78.69 84 TYR A C 1
ATOM 686 O O . TYR A 1 84 ? -16.155 4.727 7.897 1.00 78.69 84 TYR A O 1
ATOM 694 N N . HIS A 1 85 ? -15.264 2.706 7.412 1.00 78.12 85 HIS A N 1
ATOM 695 C CA . HIS A 1 85 ? -16.325 1.902 8.009 1.00 78.12 85 HIS A CA 1
ATOM 696 C C . HIS A 1 85 ? -16.006 1.555 9.458 1.00 78.12 85 HIS A C 1
ATOM 698 O O . HIS A 1 85 ? -14.833 1.600 9.838 1.00 78.12 85 HIS A O 1
ATOM 704 N N . GLU A 1 86 ? -17.079 1.243 10.198 1.00 76.50 86 GLU A N 1
ATOM 705 C CA . GLU A 1 86 ? -17.186 0.800 11.600 1.00 76.50 86 GLU A CA 1
ATOM 706 C C . GLU A 1 86 ? -15.924 0.141 12.195 1.00 76.50 86 GLU A C 1
ATOM 708 O O . GLU A 1 86 ? -15.140 -0.480 11.478 1.00 76.50 86 GLU A O 1
ATOM 713 N N . PRO A 1 87 ? -15.727 0.200 13.524 1.00 85.31 87 PRO A N 1
ATOM 714 C CA . PRO A 1 87 ? -14.603 -0.469 14.164 1.00 85.31 87 PRO A CA 1
ATOM 715 C C . PRO A 1 87 ? -14.692 -1.991 13.984 1.00 85.31 87 PRO A C 1
ATOM 717 O O . PRO A 1 87 ? -15.541 -2.666 14.567 1.00 85.31 87 PRO A O 1
ATOM 720 N N . TYR A 1 88 ? -13.777 -2.543 13.194 1.00 90.56 88 TYR A N 1
ATOM 721 C CA . TYR A 1 88 ? -13.578 -3.978 13.048 1.00 90.56 88 TYR A CA 1
ATOM 722 C C . TYR A 1 88 ? -12.516 -4.462 14.022 1.00 90.56 88 TYR A C 1
ATOM 724 O O . TYR A 1 88 ? -11.530 -3.776 14.274 1.00 90.56 88 TYR A O 1
ATOM 732 N N . ILE A 1 89 ? -12.683 -5.686 14.511 1.00 94.19 89 ILE A N 1
ATOM 733 C CA . ILE A 1 89 ? -11.695 -6.339 15.366 1.00 94.19 89 ILE A CA 1
ATOM 734 C C . ILE A 1 89 ? -10.861 -7.290 14.514 1.00 94.19 89 ILE A C 1
ATOM 736 O O . ILE A 1 89 ? -11.400 -8.145 13.804 1.00 94.19 89 ILE A O 1
ATOM 740 N N . ILE A 1 90 ? -9.539 -7.170 14.599 1.00 92.38 90 ILE A N 1
ATOM 741 C CA . ILE A 1 90 ? -8.626 -8.067 13.891 1.00 92.38 90 ILE A CA 1
ATOM 742 C C . ILE A 1 90 ? -8.716 -9.472 14.490 1.00 92.38 90 ILE A C 1
ATOM 744 O O . ILE A 1 90 ? -8.364 -9.686 15.646 1.00 92.38 90 ILE A O 1
ATOM 748 N N . GLN A 1 91 ? -9.138 -10.448 13.684 1.00 94.00 91 GLN A N 1
ATOM 749 C CA . GLN A 1 91 ? -9.206 -11.857 14.098 1.00 94.00 91 GLN A CA 1
ATOM 750 C C . GLN A 1 91 ? -7.919 -12.635 13.798 1.00 94.00 91 GLN A C 1
ATOM 752 O O . GLN A 1 91 ? -7.606 -13.609 14.478 1.00 94.00 91 GLN A O 1
ATOM 757 N N . LYS A 1 92 ? -7.172 -12.233 12.763 1.00 92.12 92 LYS A N 1
ATOM 758 C CA . LYS A 1 92 ? -5.955 -12.924 12.327 1.00 92.12 92 LYS A CA 1
ATOM 759 C C . LYS A 1 92 ? -5.021 -11.974 11.586 1.00 92.12 92 LYS A C 1
ATOM 761 O O . LYS A 1 92 ? -5.438 -11.323 10.632 1.00 92.12 92 LYS A O 1
ATOM 766 N N . CYS A 1 93 ? -3.747 -11.977 11.967 1.00 87.88 93 CYS A N 1
ATOM 767 C CA . CYS A 1 93 ? -2.677 -11.323 11.217 1.00 87.88 93 CYS A CA 1
ATOM 768 C C . CYS A 1 93 ? -1.960 -12.366 10.352 1.00 87.88 93 CYS A C 1
ATOM 770 O O . CYS A 1 93 ? -1.511 -13.393 10.863 1.00 87.88 93 CYS A O 1
ATOM 772 N N . ILE A 1 94 ? -1.860 -12.125 9.044 1.00 86.81 94 ILE A N 1
ATOM 773 C CA . ILE A 1 94 ? -1.067 -12.961 8.135 1.00 86.81 94 ILE A CA 1
ATOM 774 C C . ILE A 1 94 ? 0.259 -12.231 7.901 1.00 86.81 94 ILE A C 1
ATOM 776 O O . ILE A 1 94 ? 0.232 -11.128 7.352 1.00 86.81 94 ILE A O 1
ATOM 780 N N . PRO A 1 95 ? 1.407 -12.789 8.322 1.00 78.62 95 PRO A N 1
ATOM 781 C CA . PRO A 1 95 ? 2.691 -12.167 8.049 1.00 78.62 95 PRO A CA 1
ATOM 782 C C . PRO A 1 95 ? 2.969 -12.238 6.546 1.00 78.62 95 PRO A C 1
ATOM 784 O O . PRO A 1 95 ? 2.939 -13.315 5.951 1.00 78.62 95 PRO A O 1
ATOM 787 N N . THR A 1 96 ? 3.250 -11.094 5.925 1.00 66.56 96 THR A N 1
ATOM 788 C CA . THR A 1 96 ? 3.748 -11.062 4.549 1.00 66.56 96 THR A CA 1
ATOM 789 C C . THR A 1 96 ? 5.171 -11.611 4.566 1.00 66.56 96 THR A C 1
ATOM 791 O O . THR A 1 96 ? 6.089 -10.930 5.019 1.00 66.56 96 THR A O 1
ATOM 794 N N . THR A 1 97 ? 5.361 -12.860 4.138 1.00 53.09 97 THR A N 1
ATOM 795 C CA . THR A 1 97 ? 6.698 -13.417 3.902 1.00 53.09 97 THR A CA 1
ATOM 796 C C . THR A 1 97 ? 7.360 -12.566 2.815 1.00 53.09 97 THR A C 1
ATOM 798 O O . THR A 1 97 ? 6.821 -12.470 1.712 1.00 53.09 97 THR A O 1
ATOM 801 N N . GLN A 1 98 ? 8.442 -11.866 3.171 1.00 46.28 98 GLN A N 1
ATOM 802 C CA . GLN A 1 98 ? 9.245 -11.065 2.239 1.00 46.28 98 GLN A CA 1
ATOM 803 C C . GLN A 1 98 ? 10.123 -11.955 1.365 1.00 46.28 98 GLN A C 1
ATOM 805 O O . GLN A 1 98 ? 10.630 -12.971 1.894 1.00 46.28 98 GLN A O 1
#